Protein AF-A0A2D7LLI7-F1 (afdb_monomer)

Solvent-accessible surface area (backbone atoms only — not comparable to full-atom values): 8922 Å² total; per-residue (Å²): 133,87,81,78,76,79,79,76,80,47,74,66,57,58,51,50,54,54,53,45,42,75,76,72,46,83,69,67,39,83,92,74,41,28,34,87,88,46,105,44,45,71,88,44,85,70,43,44,78,90,46,32,47,44,45,91,89,86,42,75,47,74,54,81,81,79,72,57,62,47,79,47,79,47,78,46,70,42,32,51,74,80,67,79,47,76,47,98,83,65,69,97,64,84,59,99,77,76,66,61,62,59,59,56,52,52,52,48,53,52,49,51,53,52,51,51,56,58,46,40,77,66,39,76,76,46,43,77,44,80,45,80,45,77,51,76,47,86,121

Structure (mmCIF, N/CA/C/O backbone):
data_AF-A0A2D7LLI7-F1
#
_entry.id   AF-A0A2D7LLI7-F1
#
loop_
_atom_site.group_PDB
_atom_site.id
_atom_site.type_symbol
_atom_site.label_atom_id
_atom_site.label_alt_id
_atom_site.label_comp_id
_atom_site.label_asym_id
_atom_site.label_entity_id
_atom_site.label_seq_id
_atom_site.pdbx_PDB_ins_code
_atom_site.Cartn_x
_atom_site.Cartn_y
_atom_site.Cartn_z
_atom_site.occupancy
_atom_site.B_iso_or_equiv
_atom_site.auth_seq_id
_atom_site.auth_comp_id
_atom_site.auth_asym_id
_atom_site.auth_atom_id
_atom_site.pdbx_PDB_model_num
ATOM 1 N N . MET A 1 1 ? 3.939 34.749 26.750 1.00 39.34 1 MET A N 1
ATOM 2 C CA . MET A 1 1 ? 3.768 33.480 27.497 1.00 39.34 1 MET A CA 1
ATOM 3 C C . MET A 1 1 ? 2.602 32.702 26.901 1.00 39.34 1 MET A C 1
ATOM 5 O O . MET A 1 1 ? 1.492 33.211 26.920 1.00 39.34 1 MET A O 1
ATOM 9 N N . LYS A 1 2 ? 2.826 31.508 26.329 1.00 42.34 2 LYS A N 1
ATOM 10 C CA . LYS A 1 2 ? 1.715 30.596 26.000 1.00 42.34 2 LYS A CA 1
ATOM 11 C C . LYS A 1 2 ? 1.256 29.954 27.308 1.00 42.34 2 LYS A C 1
ATOM 13 O O . LYS A 1 2 ? 1.995 29.157 27.881 1.00 42.34 2 LYS A O 1
ATOM 18 N N . ASN A 1 3 ? 0.079 30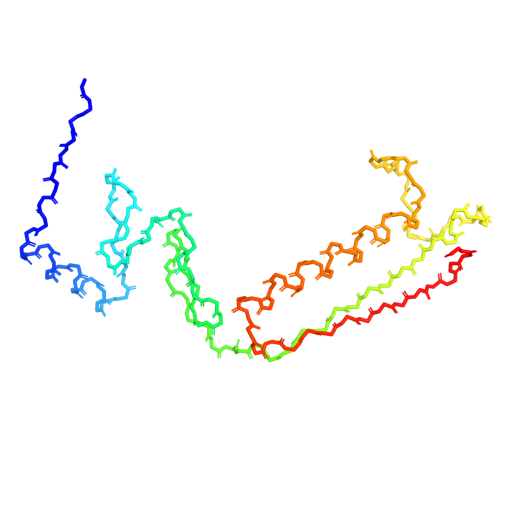.337 27.794 1.00 45.94 3 ASN A N 1
ATOM 19 C CA . ASN A 1 3 ? -0.529 29.740 28.980 1.00 45.94 3 ASN A CA 1
ATOM 20 C C . ASN A 1 3 ? -0.774 28.250 28.715 1.00 45.94 3 ASN A C 1
ATOM 22 O O . ASN A 1 3 ? -1.672 27.885 27.961 1.00 45.94 3 ASN A O 1
ATOM 26 N N . LYS A 1 4 ? 0.051 27.386 29.311 1.00 48.53 4 LYS A N 1
ATOM 27 C CA . LYS A 1 4 ? -0.154 25.937 29.304 1.00 48.53 4 LYS A CA 1
ATOM 28 C C . LYS A 1 4 ? -1.251 25.643 30.328 1.00 48.53 4 LYS A C 1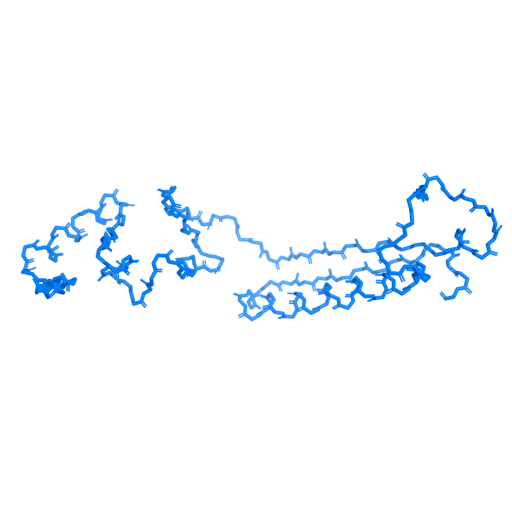
ATOM 30 O O . LYS A 1 4 ? -0.972 25.437 31.506 1.00 48.53 4 LYS A O 1
ATOM 35 N N . THR A 1 5 ? -2.509 25.705 29.904 1.00 54.50 5 THR A N 1
ATOM 36 C CA . THR A 1 5 ? -3.641 25.281 30.731 1.00 54.50 5 THR A CA 1
ATOM 37 C C . THR A 1 5 ? -3.524 23.776 30.963 1.00 54.50 5 THR A C 1
ATOM 39 O O . THR A 1 5 ? -3.670 22.961 30.053 1.00 54.50 5 THR A O 1
ATOM 42 N N . SER A 1 6 ? -3.190 23.377 32.191 1.00 54.16 6 SER A N 1
ATOM 43 C CA . SER A 1 6 ? -3.228 21.974 32.588 1.00 54.16 6 SER A CA 1
ATOM 44 C C . SER A 1 6 ? -4.693 21.568 32.764 1.00 54.16 6 SER A C 1
ATOM 46 O O . SER A 1 6 ? -5.299 21.733 33.820 1.00 54.16 6 SER A O 1
ATOM 48 N N . ASN A 1 7 ? -5.297 21.057 31.690 1.00 59.22 7 ASN A N 1
ATOM 49 C CA . ASN A 1 7 ? -6.669 20.558 31.712 1.00 59.22 7 ASN A CA 1
ATOM 50 C C . ASN A 1 7 ? -6.745 19.273 32.554 1.00 59.22 7 ASN A C 1
ATOM 52 O O . ASN A 1 7 ? -6.678 18.155 32.035 1.00 59.22 7 ASN A O 1
ATOM 56 N N . LYS A 1 8 ? -6.896 19.412 33.878 1.00 60.06 8 LYS A N 1
ATOM 57 C CA . LYS A 1 8 ? -7.321 18.303 34.739 1.00 60.06 8 LYS A CA 1
ATOM 58 C C . LYS A 1 8 ? -8.701 17.847 34.257 1.00 60.06 8 LYS A C 1
ATOM 60 O O . LYS A 1 8 ? -9.679 18.584 34.333 1.00 60.06 8 LYS A O 1
ATOM 65 N N . LYS A 1 9 ? -8.783 16.629 33.715 1.00 65.75 9 LYS A N 1
ATOM 66 C CA . LYS A 1 9 ? -10.046 16.058 33.228 1.00 65.75 9 LYS A CA 1
ATOM 67 C C . LYS A 1 9 ? -10.957 15.728 34.415 1.00 65.75 9 LYS A C 1
ATOM 69 O O . LYS A 1 9 ? -10.779 14.696 35.063 1.00 65.75 9 LYS A O 1
ATOM 74 N N . ASN A 1 10 ? -11.928 16.603 34.671 1.00 77.62 10 ASN A N 1
ATOM 75 C CA . ASN A 1 10 ? -12.961 16.421 35.689 1.00 77.62 10 ASN A CA 1
ATOM 76 C C . ASN A 1 10 ? -13.820 15.169 35.418 1.00 77.62 10 ASN A C 1
ATOM 78 O O . ASN A 1 10 ? -13.967 14.720 34.280 1.00 77.62 10 ASN A O 1
ATOM 82 N N . PHE A 1 11 ? -14.426 14.601 36.464 1.00 81.62 11 PHE A N 1
ATOM 83 C CA . PHE A 1 11 ? -15.312 13.434 36.339 1.00 81.62 11 PHE A CA 1
ATOM 84 C C . PHE A 1 11 ? -16.453 13.669 35.329 1.00 81.62 11 PHE A C 1
ATOM 86 O O . PHE A 1 11 ? -16.735 12.807 34.496 1.00 81.62 11 PHE A O 1
ATOM 93 N N . LEU A 1 12 ? -17.025 14.878 35.331 1.00 84.88 12 LEU A N 1
ATOM 94 C CA . LEU A 1 12 ? -18.078 15.297 34.402 1.00 84.88 12 LEU A CA 1
ATOM 95 C C . LEU A 1 12 ? -17.625 15.272 32.937 1.00 84.88 12 LEU A C 1
ATOM 97 O O . LEU A 1 12 ? -18.369 14.800 32.082 1.00 84.88 12 LEU A O 1
ATOM 101 N N . SER A 1 13 ? -16.397 15.707 32.630 1.00 82.75 13 SER A N 1
ATOM 102 C CA . SER A 1 13 ? -15.909 15.699 31.245 1.00 82.75 13 SER A CA 1
ATOM 103 C C . SER A 1 13 ? -15.666 14.276 30.742 1.00 82.75 13 SER A C 1
ATOM 105 O O . SER A 1 13 ? -15.983 13.969 29.595 1.00 82.75 13 SER A O 1
ATOM 107 N N . LYS A 1 14 ? -15.204 13.362 31.608 1.00 82.81 14 LYS A N 1
ATOM 108 C CA . LYS A 1 14 ? -15.109 11.930 31.274 1.00 82.81 14 LYS A CA 1
ATOM 109 C C . LYS A 1 14 ? -16.481 11.314 30.991 1.00 82.81 14 LYS A C 1
ATOM 111 O O . LYS A 1 14 ? -16.596 10.504 30.072 1.00 82.81 14 LYS A O 1
ATOM 116 N N . LEU A 1 15 ? -17.506 11.680 31.764 1.00 86.62 15 LEU A N 1
ATOM 117 C CA . LEU A 1 15 ? -18.876 11.217 31.537 1.00 86.62 15 LEU A CA 1
ATOM 118 C C . LEU A 1 15 ? -19.434 11.765 30.217 1.00 86.62 15 LEU A C 1
ATOM 120 O O . LEU A 1 15 ? -19.971 11.004 29.417 1.00 86.62 15 LEU A O 1
ATOM 124 N N . PHE A 1 16 ? -19.224 13.052 29.949 1.00 86.94 16 PHE A N 1
ATOM 125 C CA . PHE A 1 16 ? -19.659 13.706 28.718 1.00 86.94 16 PHE A CA 1
ATOM 126 C C . PHE A 1 16 ? -19.036 13.073 27.466 1.00 86.94 16 PHE A C 1
ATOM 128 O O . PHE A 1 16 ? -19.750 12.728 26.527 1.00 86.94 16 PHE A O 1
ATOM 135 N N . ILE A 1 17 ? -17.725 12.800 27.489 1.00 84.12 17 ILE A N 1
ATOM 136 C CA . ILE A 1 17 ? -17.030 12.095 26.397 1.00 84.12 17 ILE A CA 1
ATOM 137 C C . ILE A 1 17 ? -17.649 10.709 26.151 1.00 84.12 17 ILE A C 1
ATOM 139 O O . ILE A 1 17 ? -17.817 10.303 25.001 1.00 84.12 17 ILE A O 1
ATOM 143 N N . LYS A 1 18 ? -18.026 9.973 27.208 1.00 84.50 18 LYS A N 1
ATOM 144 C CA . LYS A 1 18 ? -18.699 8.669 27.061 1.00 84.50 18 LYS A CA 1
ATOM 145 C C . LYS A 1 18 ? -20.079 8.801 26.410 1.00 84.50 18 LYS A C 1
ATOM 147 O O . LYS A 1 18 ? -20.425 7.962 25.581 1.00 84.50 18 LYS A O 1
ATOM 152 N N . ILE A 1 19 ? -20.845 9.831 26.769 1.00 86.25 19 ILE A N 1
ATOM 153 C CA . ILE A 1 19 ? -22.175 10.093 26.199 1.00 86.25 19 ILE A CA 1
ATOM 154 C C . ILE A 1 19 ? -22.056 10.427 24.710 1.00 86.25 19 ILE A C 1
ATOM 156 O O . ILE A 1 19 ? -22.692 9.762 23.898 1.00 86.25 19 ILE A O 1
ATOM 160 N N . ILE A 1 20 ? -21.185 11.372 24.339 1.00 81.88 20 ILE A N 1
ATOM 161 C CA . ILE A 1 20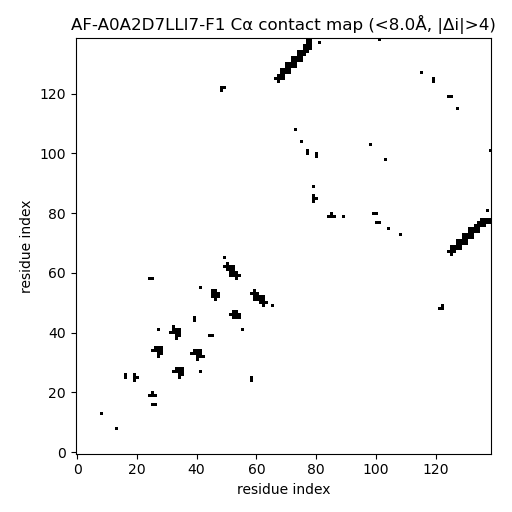 ? -20.938 11.760 22.938 1.00 81.88 20 ILE A CA 1
ATOM 162 C C . ILE A 1 20 ? -20.575 10.542 22.077 1.00 81.88 20 ILE A C 1
ATOM 164 O O . ILE A 1 20 ? -21.103 10.367 20.979 1.00 81.88 20 ILE A O 1
ATOM 168 N N . ARG A 1 21 ? -19.746 9.637 22.608 1.00 75.00 21 ARG A N 1
ATOM 169 C CA . ARG A 1 21 ? -19.375 8.398 21.913 1.00 75.00 21 ARG A CA 1
ATOM 170 C C . ARG A 1 21 ? -20.526 7.417 21.741 1.00 75.00 21 ARG A C 1
ATOM 172 O O . ARG A 1 21 ? -20.554 6.704 20.741 1.00 75.00 21 ARG A O 1
ATOM 179 N N . LYS A 1 22 ? -21.480 7.375 22.675 1.00 81.31 22 LYS A N 1
ATOM 180 C CA . LYS A 1 22 ? -22.699 6.567 22.517 1.00 81.31 22 LYS A CA 1
ATOM 181 C C . LYS A 1 22 ? -23.529 7.046 21.319 1.00 81.31 22 LYS A C 1
ATOM 183 O O . LYS A 1 22 ? -24.170 6.225 20.676 1.00 81.31 22 LYS A O 1
ATOM 188 N N . PHE A 1 23 ? -23.448 8.337 20.990 1.00 78.62 23 PHE A N 1
ATOM 189 C CA . PHE A 1 23 ? -24.049 8.932 19.794 1.00 78.62 23 PHE A CA 1
ATOM 190 C C . PHE A 1 23 ? -23.189 8.796 18.522 1.00 78.62 23 PHE A C 1
ATOM 192 O O . PHE A 1 23 ? -23.610 9.241 17.462 1.00 78.62 23 PHE A O 1
ATOM 199 N N . GLY A 1 24 ? -22.009 8.166 18.594 1.00 68.69 24 GLY A N 1
ATOM 200 C CA . GLY A 1 24 ? -21.154 7.902 17.430 1.00 68.69 24 GLY A CA 1
ATOM 201 C C . GLY A 1 24 ? -20.155 9.009 17.082 1.00 68.69 24 GLY A C 1
ATOM 202 O O . GLY A 1 24 ? -19.441 8.884 16.090 1.00 68.69 24 GLY A O 1
ATOM 203 N N . TYR A 1 25 ? -20.060 10.057 17.901 1.00 77.12 25 TYR A N 1
ATOM 204 C CA . TYR A 1 25 ? -19.098 11.142 17.716 1.00 77.12 25 TYR A CA 1
ATOM 205 C C . TYR A 1 25 ? -17.832 10.913 18.547 1.00 77.12 25 TYR A C 1
ATOM 207 O O . TYR A 1 25 ? -17.867 10.311 19.622 1.00 77.12 25 TYR A O 1
ATOM 215 N N . GLU A 1 26 ? -16.705 11.434 18.068 1.00 75.50 26 GLU A N 1
ATOM 216 C CA . GLU A 1 26 ? -15.439 11.442 18.799 1.00 75.50 26 GLU A CA 1
ATOM 217 C C . GLU A 1 26 ? -15.088 12.882 19.191 1.00 75.50 26 GLU A C 1
ATOM 219 O O . GLU A 1 26 ? -15.375 13.825 18.454 1.00 75.50 26 GLU A O 1
ATOM 224 N N . VAL A 1 27 ? -14.488 13.060 20.367 1.00 79.19 27 VAL A N 1
ATOM 225 C CA . VAL A 1 27 ? -14.076 14.377 20.871 1.00 79.19 27 VAL A CA 1
ATOM 226 C C . VAL A 1 27 ? -12.591 14.560 20.586 1.00 79.19 27 VAL A C 1
ATOM 228 O O . VAL A 1 27 ? -11.812 13.648 20.844 1.00 79.19 27 VAL A O 1
ATOM 231 N N . ILE A 1 28 ? -12.188 15.733 20.100 1.00 78.88 28 ILE A N 1
ATOM 232 C CA . ILE A 1 28 ? -10.777 16.102 19.929 1.00 78.88 28 ILE A CA 1
ATOM 233 C C . ILE A 1 28 ? -10.467 17.235 20.904 1.00 78.88 28 ILE A C 1
ATOM 235 O O . ILE A 1 28 ? -11.202 18.220 20.975 1.00 78.88 28 ILE A O 1
ATOM 239 N N . ASP A 1 29 ? -9.389 17.093 21.672 1.00 79.00 29 ASP A N 1
ATOM 240 C CA . ASP A 1 29 ? -8.900 18.176 22.521 1.00 79.00 29 ASP A CA 1
ATOM 241 C C . ASP A 1 29 ? -8.231 19.239 21.644 1.00 79.00 29 ASP A C 1
ATOM 243 O O . ASP A 1 29 ? -7.166 19.000 21.085 1.00 79.00 29 ASP A O 1
ATOM 247 N N . GLN A 1 30 ? -8.828 20.424 21.529 1.00 77.12 30 GLN A N 1
ATOM 248 C CA . GLN A 1 30 ? -8.313 21.502 20.680 1.00 77.12 30 GLN A CA 1
ATOM 249 C C . GLN A 1 30 ? -6.921 22.004 21.108 1.00 77.12 30 GLN A C 1
ATOM 251 O O . GLN A 1 30 ? -6.186 22.535 20.280 1.00 77.12 30 GLN A O 1
ATOM 256 N N . SER A 1 31 ? -6.535 21.830 22.379 1.00 78.88 31 SER A N 1
ATOM 257 C CA . SER A 1 31 ? -5.253 22.336 22.889 1.00 78.88 31 SER A CA 1
ATOM 258 C C . SER A 1 31 ? -4.048 21.555 22.364 1.00 78.88 31 SER A C 1
ATOM 260 O O . SER A 1 31 ? -3.014 22.146 22.065 1.00 78.88 31 SER A O 1
ATOM 262 N N . ASN A 1 32 ? -4.195 20.234 22.236 1.00 79.81 32 ASN A N 1
ATOM 263 C CA . ASN A 1 32 ? -3.118 19.319 21.847 1.00 79.81 32 ASN A CA 1
ATOM 264 C C . ASN A 1 32 ? -3.480 18.459 20.627 1.00 79.81 32 ASN A C 1
ATOM 266 O O . ASN A 1 32 ? -2.720 17.562 20.272 1.00 79.81 32 ASN A O 1
ATOM 270 N N . LEU A 1 33 ? -4.654 18.692 20.031 1.00 80.50 33 LEU A N 1
ATOM 271 C CA . LEU A 1 33 ? -5.263 17.879 18.977 1.00 80.50 33 LEU A CA 1
ATOM 272 C C . LEU A 1 33 ? -5.284 16.381 19.310 1.00 80.50 33 LEU A C 1
ATOM 274 O O . LEU A 1 33 ? -5.263 15.548 18.417 1.00 80.50 33 LEU A O 1
ATOM 278 N N . SER A 1 34 ? -5.317 16.009 20.589 1.00 78.94 34 SER A N 1
ATOM 279 C CA . SER A 1 34 ? -5.282 14.610 21.006 1.00 78.94 34 SER A CA 1
ATOM 280 C C . SER A 1 34 ? -6.685 14.052 21.176 1.00 78.94 34 SER A C 1
ATOM 282 O O . SER A 1 34 ? -7.612 14.750 21.601 1.00 78.94 34 SER A O 1
ATOM 284 N N . LEU A 1 35 ? -6.850 12.768 20.865 1.00 78.12 35 LEU A N 1
ATOM 285 C CA . LEU A 1 35 ? -8.086 12.069 21.174 1.00 78.12 35 LEU A CA 1
ATOM 286 C C . LEU A 1 35 ? -8.074 11.723 22.672 1.00 78.12 35 LEU A C 1
ATOM 288 O O . LEU A 1 35 ? -7.189 11.021 23.145 1.00 78.12 35 LEU A O 1
ATOM 292 N N . PRO A 1 36 ? -9.055 12.157 23.478 1.00 72.75 36 PRO A N 1
ATOM 293 C CA . PRO A 1 36 ? -9.107 11.832 24.901 1.00 72.75 36 PRO A CA 1
ATOM 294 C C . PRO A 1 36 ? -9.235 10.334 25.204 1.00 72.75 36 PRO A C 1
ATOM 296 O O . PRO A 1 36 ? -9.040 9.938 26.354 1.00 72.75 36 PRO A O 1
ATOM 299 N N . SER A 1 37 ? -9.648 9.547 24.210 1.00 69.25 37 SER A N 1
ATOM 300 C CA . SER A 1 37 ? -10.047 8.141 24.295 1.00 69.25 37 SER A CA 1
ATOM 301 C C . SER A 1 37 ? -8.993 7.155 23.780 1.00 69.25 37 SER A C 1
ATOM 303 O O . SER A 1 37 ? -9.054 5.973 24.117 1.00 69.25 37 SER A O 1
ATOM 305 N N . SER A 1 38 ? -8.037 7.630 22.988 1.00 66.88 38 SER A N 1
ATOM 306 C CA . SER A 1 38 ? -6.925 6.864 22.434 1.00 66.88 38 SER A CA 1
ATOM 307 C C . SER A 1 38 ? -5.662 7.689 22.607 1.00 66.88 38 SER A C 1
ATOM 309 O O . SER A 1 38 ? -5.714 8.889 22.391 1.00 66.88 38 SER A O 1
ATOM 311 N N . ASN A 1 39 ? -4.518 7.082 22.916 1.00 72.12 39 ASN A N 1
ATOM 312 C CA . ASN A 1 39 ? -3.230 7.794 22.975 1.00 72.12 39 ASN A CA 1
ATOM 313 C C . ASN A 1 39 ? -2.723 8.237 21.578 1.00 72.12 39 ASN A C 1
ATOM 315 O O . ASN A 1 39 ? -1.525 8.226 21.329 1.00 72.12 39 ASN A O 1
ATOM 319 N N . LEU A 1 40 ? -3.639 8.569 20.667 1.00 78.94 40 LEU A N 1
ATOM 320 C CA . LEU A 1 40 ? -3.406 9.025 19.306 1.00 78.94 40 LEU A CA 1
ATOM 321 C C . LEU A 1 40 ? -3.666 10.532 19.234 1.00 78.94 40 LEU A C 1
ATOM 323 O O . LEU A 1 40 ? -4.636 11.049 19.803 1.00 78.94 40 LEU A O 1
ATOM 327 N N . SER A 1 41 ? -2.804 11.223 18.507 1.00 82.44 41 SER A N 1
ATOM 328 C CA . SER A 1 41 ? -3.019 12.577 18.013 1.00 82.44 41 SER A CA 1
ATOM 329 C C . SER A 1 41 ? -3.969 12.559 16.813 1.00 82.44 41 SER A C 1
ATOM 331 O O . SER A 1 41 ? -4.032 11.576 16.081 1.00 82.44 41 SER A O 1
ATOM 333 N N . ALA A 1 42 ? -4.684 13.653 16.556 1.00 77.75 42 ALA A N 1
ATOM 334 C CA . ALA A 1 42 ? -5.512 13.817 15.361 1.00 77.75 42 ALA A CA 1
ATOM 335 C C . ALA A 1 42 ? -4.687 13.778 14.063 1.00 77.75 42 ALA A C 1
ATOM 337 O O . ALA A 1 42 ? -5.247 13.511 13.004 1.00 77.75 42 ALA A O 1
ATOM 338 N N . ASN A 1 43 ? -3.373 14.017 14.154 1.00 81.31 43 ASN A N 1
ATOM 339 C CA . ASN A 1 43 ? -2.440 13.865 13.036 1.00 81.31 43 ASN A CA 1
ATOM 340 C C . ASN A 1 43 ? -1.965 12.417 12.838 1.00 81.31 43 ASN A C 1
ATOM 342 O O . ASN A 1 43 ? -1.344 12.120 11.818 1.00 81.31 43 ASN A O 1
ATOM 346 N N . ASP A 1 44 ? -2.232 11.524 13.792 1.00 84.19 44 ASP A N 1
ATOM 347 C CA . ASP A 1 44 ? -1.881 10.116 13.660 1.00 84.19 44 ASP A CA 1
ATOM 348 C C . ASP A 1 44 ? -2.902 9.387 12.784 1.00 84.19 44 ASP A C 1
ATOM 350 O O . ASP A 1 44 ? -4.013 9.855 12.518 1.00 84.19 44 ASP A O 1
ATOM 354 N N . ASN A 1 45 ? -2.554 8.171 12.365 1.00 83.94 45 ASN A N 1
ATOM 355 C CA . ASN A 1 45 ? -3.511 7.310 11.691 1.00 83.94 45 ASN A CA 1
ATOM 356 C C . ASN A 1 45 ? -4.571 6.806 12.688 1.00 83.94 45 ASN A C 1
ATOM 358 O O . ASN A 1 45 ? -4.357 5.844 13.424 1.00 83.94 45 ASN A O 1
ATOM 362 N N . LEU A 1 46 ? -5.736 7.454 12.683 1.00 84.25 46 LEU A N 1
ATOM 363 C CA . LEU A 1 46 ? -6.885 7.100 13.524 1.00 84.25 46 LEU A CA 1
ATOM 364 C C . LEU A 1 46 ? -7.620 5.834 13.041 1.00 84.25 46 LEU A C 1
ATOM 366 O O . LEU A 1 46 ? -8.469 5.281 13.748 1.00 84.25 46 LEU A O 1
ATOM 370 N N . SER A 1 47 ? -7.328 5.373 11.824 1.00 85.31 47 SER A N 1
ATOM 371 C CA . SER A 1 47 ? -7.985 4.218 11.213 1.00 85.31 47 SER A CA 1
ATOM 372 C C . SER A 1 47 ? -7.394 2.901 11.715 1.00 85.31 47 SER A C 1
ATOM 374 O O . SER A 1 47 ? -6.202 2.783 11.984 1.00 85.31 47 SER A O 1
ATOM 376 N N . LYS A 1 48 ? -8.227 1.856 11.775 1.00 86.25 48 LYS A N 1
ATOM 377 C CA . LYS A 1 48 ? -7.771 0.478 11.989 1.00 86.25 48 LYS A CA 1
ATOM 378 C C . LYS A 1 48 ? -7.942 -0.308 10.695 1.00 86.25 48 LYS A C 1
ATOM 380 O O . LYS A 1 48 ? -9.075 -0.606 10.300 1.00 86.25 48 LYS A O 1
ATOM 385 N N . SER A 1 49 ? -6.818 -0.661 10.073 1.00 85.81 49 SER A N 1
ATOM 386 C CA . SER A 1 49 ? -6.745 -1.412 8.816 1.00 85.81 49 SER A CA 1
ATOM 387 C C . SER A 1 49 ? -7.689 -2.618 8.808 1.00 85.81 49 SER A C 1
ATOM 389 O O . SER A 1 49 ? -7.683 -3.443 9.721 1.00 85.81 49 SER A O 1
ATOM 391 N N . GLY A 1 50 ? -8.553 -2.688 7.791 1.00 79.12 50 GLY A N 1
ATOM 392 C CA . GLY A 1 50 ? -9.506 -3.787 7.595 1.00 79.12 50 GLY A CA 1
ATOM 393 C C . GLY A 1 50 ? -10.708 -3.816 8.550 1.00 79.12 50 GLY A C 1
ATOM 394 O O . GLY A 1 50 ? -11.479 -4.777 8.516 1.00 79.12 50 GLY A O 1
ATOM 395 N N . PHE A 1 51 ? -10.883 -2.801 9.404 1.00 84.31 51 PHE A N 1
ATOM 396 C CA . PHE A 1 51 ? -11.996 -2.740 10.358 1.00 84.31 51 PHE A CA 1
ATOM 397 C C . PHE A 1 51 ? -12.788 -1.434 10.275 1.00 84.31 51 PHE A C 1
ATOM 399 O O . PHE A 1 51 ? -14.005 -1.460 10.090 1.00 84.31 51 PHE A O 1
ATOM 406 N N . LYS A 1 52 ? -12.119 -0.288 10.423 1.00 85.69 52 LYS A N 1
ATOM 407 C CA . LYS A 1 52 ? -12.763 1.028 10.363 1.00 85.69 52 LYS A CA 1
ATOM 408 C C . LYS A 1 52 ? -11.788 2.076 9.852 1.00 85.69 52 LYS A C 1
ATOM 410 O O . LYS A 1 52 ? -10.623 2.071 10.247 1.00 85.69 52 LYS A O 1
ATOM 415 N N . SER A 1 53 ? -12.283 2.979 9.022 1.00 85.00 53 SER A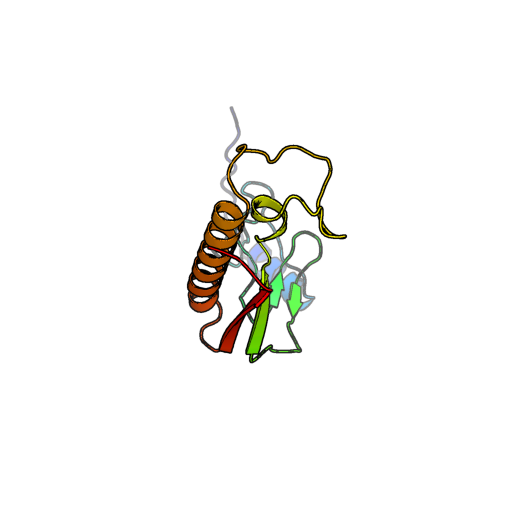 N 1
ATOM 416 C CA . SER A 1 53 ? -11.579 4.200 8.659 1.00 85.00 53 SER A CA 1
ATOM 417 C C . SER A 1 53 ? -12.101 5.343 9.520 1.00 85.00 53 SER A C 1
ATOM 419 O O . SER A 1 53 ? -13.302 5.428 9.762 1.00 85.00 53 SER A O 1
ATOM 421 N N . ILE A 1 54 ? -11.205 6.173 10.037 1.00 83.38 54 ILE A N 1
ATOM 422 C CA . ILE A 1 54 ? -11.547 7.398 10.754 1.00 83.38 54 ILE A CA 1
ATOM 423 C C . ILE A 1 54 ? -10.849 8.537 10.028 1.00 83.38 54 ILE A C 1
ATOM 425 O O . ILE A 1 54 ? -9.623 8.537 9.911 1.00 83.38 54 ILE A O 1
ATOM 429 N N . THR A 1 55 ? -11.635 9.499 9.558 1.00 78.75 55 THR A N 1
ATOM 430 C CA . THR A 1 55 ? -11.139 10.696 8.881 1.00 78.75 55 THR A CA 1
ATOM 431 C C . THR A 1 55 ? -11.716 11.911 9.581 1.00 78.75 55 THR A C 1
ATOM 433 O O . THR A 1 55 ? -12.921 11.999 9.787 1.00 78.75 55 THR A O 1
ATOM 436 N N . VAL A 1 56 ? -10.869 12.860 9.965 1.00 74.88 56 VAL A N 1
ATOM 437 C CA . VAL A 1 56 ? -11.324 14.125 10.553 1.00 74.88 56 VAL A CA 1
ATOM 438 C C . VAL A 1 56 ? -11.593 15.114 9.412 1.00 74.88 56 VAL A C 1
ATOM 440 O O . VAL A 1 56 ? -10.730 15.247 8.546 1.00 74.88 56 VAL A O 1
ATOM 443 N N . PRO A 1 57 ? -12.753 15.801 9.360 1.00 69.69 57 PRO A N 1
ATOM 444 C CA . PRO A 1 57 ? -13.883 15.771 10.301 1.00 69.69 57 PRO A CA 1
ATOM 445 C C . PRO A 1 57 ? -14.993 14.762 9.939 1.00 69.69 57 PRO A C 1
ATOM 447 O O . PRO A 1 57 ? -15.995 14.690 10.642 1.00 69.69 57 PRO A O 1
ATOM 450 N N . LEU A 1 58 ? -14.836 14.005 8.847 1.00 70.44 58 LEU A N 1
ATOM 451 C CA . LEU A 1 58 ? -15.865 13.134 8.249 1.00 70.44 58 LEU A CA 1
ATOM 452 C C . LEU A 1 58 ? -16.388 12.008 9.166 1.00 70.44 58 LEU A C 1
ATOM 454 O O . LEU A 1 58 ? -17.447 11.445 8.901 1.00 70.44 58 LEU A O 1
ATOM 458 N N . GLY A 1 59 ? -15.675 11.680 10.242 1.00 73.06 59 GLY A N 1
ATOM 459 C CA . GLY A 1 59 ? -16.084 10.693 11.237 1.00 73.06 59 GLY A CA 1
ATOM 460 C C . GLY A 1 59 ? -15.553 9.286 10.959 1.00 73.06 59 GLY A C 1
ATOM 461 O O . GLY A 1 59 ? -14.552 9.092 10.266 1.00 73.06 59 GLY A O 1
ATOM 462 N N . ALA A 1 60 ? -16.194 8.287 11.571 1.00 79.75 60 ALA A N 1
ATOM 463 C CA . ALA A 1 60 ? -15.789 6.888 11.485 1.00 79.75 60 ALA A CA 1
ATOM 464 C C . ALA A 1 60 ? -16.678 6.106 10.510 1.00 79.75 60 ALA A C 1
ATOM 466 O O . ALA A 1 60 ? -17.883 5.984 10.712 1.00 79.75 60 ALA A O 1
ATOM 467 N N . THR A 1 61 ? -16.064 5.491 9.502 1.00 83.25 61 THR A N 1
ATOM 468 C CA . THR A 1 61 ? -16.726 4.583 8.561 1.00 83.25 61 THR A CA 1
ATOM 469 C C . THR A 1 61 ? -16.307 3.145 8.849 1.00 83.25 61 THR A C 1
ATOM 471 O O . THR A 1 61 ? -15.119 2.807 8.837 1.00 83.25 61 THR A O 1
ATOM 474 N N . LYS A 1 62 ? -17.278 2.266 9.118 1.00 85.62 62 LYS A N 1
ATOM 475 C CA . LYS A 1 62 ? -17.024 0.832 9.312 1.00 85.62 62 LYS A CA 1
ATOM 476 C C . LYS A 1 62 ? -16.770 0.169 7.960 1.00 85.62 62 LYS A C 1
ATOM 478 O O . LYS A 1 62 ? -17.556 0.337 7.034 1.00 85.62 62 LYS A O 1
ATOM 483 N N . ILE A 1 63 ? -15.709 -0.629 7.861 1.00 86.19 63 ILE A N 1
ATOM 484 C CA . ILE A 1 63 ? -15.456 -1.430 6.662 1.00 86.19 63 ILE A CA 1
ATOM 485 C C . ILE A 1 63 ? -16.342 -2.675 6.729 1.00 86.19 63 ILE A C 1
ATOM 487 O O . ILE A 1 63 ? -16.138 -3.553 7.569 1.00 86.19 63 ILE A O 1
ATOM 491 N N . THR A 1 64 ? -17.354 -2.725 5.866 1.00 88.06 64 THR A N 1
ATOM 492 C CA . THR A 1 64 ? -18.298 -3.848 5.750 1.00 88.06 64 THR A CA 1
ATOM 493 C C . THR A 1 64 ? -17.776 -4.929 4.808 1.00 88.06 64 THR A C 1
ATOM 495 O O . THR A 1 64 ? -17.849 -6.113 5.128 1.00 88.06 64 THR A O 1
ATOM 498 N N . ASN A 1 65 ? -17.164 -4.521 3.696 1.00 84.75 65 ASN A N 1
ATOM 499 C CA . ASN A 1 65 ? -16.640 -5.422 2.676 1.00 84.75 65 ASN A CA 1
ATOM 500 C C . ASN A 1 65 ? -15.143 -5.652 2.885 1.00 84.75 65 ASN A C 1
ATOM 502 O O . ASN A 1 65 ? -14.310 -4.806 2.559 1.00 84.75 65 ASN A O 1
ATOM 506 N N . LYS A 1 66 ? -14.794 -6.809 3.451 1.00 85.81 66 LYS A N 1
ATOM 507 C CA . LYS A 1 66 ? -13.394 -7.206 3.618 1.00 85.81 66 LYS A CA 1
ATOM 508 C C . LYS A 1 66 ? -12.847 -7.767 2.311 1.00 85.81 66 LYS A C 1
ATOM 510 O O . LYS A 1 66 ? -13.387 -8.724 1.765 1.00 85.81 66 LYS A O 1
ATOM 515 N N . ILE A 1 67 ? -11.747 -7.189 1.843 1.00 88.81 67 ILE A N 1
ATOM 516 C CA . ILE A 1 67 ? -11.022 -7.676 0.672 1.00 88.81 67 ILE A CA 1
ATOM 517 C C . ILE A 1 67 ? -10.075 -8.796 1.104 1.00 88.81 67 ILE A C 1
ATOM 519 O O . ILE A 1 67 ? -9.196 -8.588 1.938 1.00 88.81 67 ILE A O 1
ATOM 523 N N . ASN A 1 68 ? -10.253 -9.980 0.519 1.00 91.75 68 ASN A N 1
ATOM 524 C CA . ASN A 1 68 ? -9.428 -11.155 0.817 1.00 91.75 68 ASN A CA 1
ATOM 525 C C . ASN A 1 68 ? -8.231 -11.292 -0.137 1.00 91.75 68 ASN A C 1
ATOM 527 O O . ASN A 1 68 ? -7.247 -11.955 0.193 1.00 91.75 68 ASN A O 1
ATOM 531 N N . SER A 1 69 ? -8.292 -10.665 -1.315 1.00 95.19 69 SER A N 1
ATOM 532 C CA . SER A 1 69 ? -7.222 -10.720 -2.309 1.00 95.19 69 SER A CA 1
ATOM 533 C C . SER A 1 69 ? -7.149 -9.471 -3.180 1.00 95.19 69 SER A C 1
ATOM 535 O O . SER A 1 69 ? -8.181 -8.910 -3.538 1.00 95.19 69 SER A O 1
ATOM 537 N N . LEU A 1 70 ? -5.934 -9.100 -3.577 1.00 95.69 70 LEU A N 1
ATOM 538 C CA . LEU A 1 70 ? -5.626 -8.042 -4.533 1.00 95.69 70 LEU A CA 1
ATOM 539 C C . LEU A 1 70 ? -4.732 -8.624 -5.633 1.00 95.69 70 LEU A C 1
ATOM 541 O O . LEU A 1 70 ? -3.670 -9.166 -5.334 1.00 95.69 70 LEU A O 1
ATOM 545 N N . THR A 1 71 ? -5.147 -8.506 -6.893 1.00 97.44 71 THR A N 1
ATOM 546 C CA . THR A 1 71 ? -4.293 -8.840 -8.042 1.00 97.44 71 THR A CA 1
ATOM 547 C C . THR A 1 71 ? -3.869 -7.553 -8.730 1.00 97.44 71 THR A C 1
ATOM 549 O O . THR A 1 71 ? -4.717 -6.750 -9.105 1.00 97.44 71 THR A O 1
ATOM 552 N N . ILE A 1 72 ? -2.563 -7.365 -8.883 1.00 97.25 72 ILE A N 1
ATOM 553 C CA . ILE A 1 72 ? -1.952 -6.235 -9.578 1.00 97.25 72 ILE A CA 1
ATOM 554 C C . ILE A 1 72 ? -1.380 -6.774 -10.883 1.00 97.25 72 ILE A C 1
ATOM 556 O O . ILE A 1 72 ? -0.576 -7.703 -10.862 1.00 97.25 72 ILE A O 1
ATOM 560 N N . ILE A 1 73 ? -1.805 -6.208 -12.009 1.00 96.12 73 ILE A N 1
ATOM 561 C CA . ILE A 1 73 ? -1.313 -6.583 -13.335 1.00 96.12 73 ILE A CA 1
ATOM 562 C C . ILE A 1 73 ? -0.470 -5.424 -13.854 1.00 96.12 73 ILE A C 1
ATOM 564 O O . ILE A 1 73 ? -0.975 -4.315 -14.013 1.00 96.12 73 ILE A O 1
ATOM 568 N N . ILE A 1 74 ? 0.811 -5.684 -14.093 1.00 93.75 74 ILE A N 1
ATOM 569 C CA . ILE A 1 74 ? 1.762 -4.734 -14.663 1.00 93.75 74 ILE A CA 1
ATOM 570 C C . ILE A 1 74 ? 2.054 -5.210 -16.079 1.00 93.75 74 ILE A C 1
ATOM 572 O O . ILE A 1 74 ? 2.595 -6.299 -16.261 1.00 93.75 74 ILE A O 1
ATOM 576 N N . ARG A 1 75 ? 1.682 -4.404 -17.074 1.00 90.56 75 ARG A N 1
ATOM 577 C CA . ARG A 1 75 ? 2.041 -4.655 -18.472 1.00 90.56 75 ARG A CA 1
ATOM 578 C C . ARG A 1 75 ? 3.090 -3.637 -18.898 1.00 90.56 75 ARG A C 1
ATOM 580 O O . ARG A 1 75 ? 2.830 -2.439 -18.790 1.00 90.56 75 ARG A O 1
ATOM 587 N N . SER A 1 76 ? 4.258 -4.107 -19.316 1.00 88.38 76 SER A N 1
ATOM 588 C CA . SER A 1 76 ? 5.365 -3.273 -19.788 1.00 88.38 76 SER A CA 1
ATOM 589 C C . SER A 1 76 ? 5.599 -3.457 -21.278 1.00 88.38 76 SER A C 1
ATOM 591 O O . SER A 1 76 ? 5.274 -4.498 -21.834 1.00 88.38 76 SER A O 1
ATOM 593 N N . TYR A 1 77 ? 6.163 -2.428 -21.903 1.00 84.00 77 TYR A N 1
ATOM 594 C CA . TYR A 1 77 ? 6.711 -2.464 -23.253 1.00 84.00 77 TYR A CA 1
ATOM 595 C C . TYR A 1 77 ? 7.898 -1.494 -23.288 1.00 84.00 77 TYR A C 1
ATOM 597 O O . TYR A 1 77 ? 7.784 -0.359 -22.810 1.00 84.00 77 TYR A O 1
ATOM 605 N N . THR A 1 78 ? 9.050 -1.914 -23.813 1.00 79.12 78 THR A N 1
ATOM 606 C CA . THR A 1 78 ? 10.238 -1.038 -23.922 1.00 79.12 78 THR A CA 1
ATOM 607 C C . THR A 1 78 ? 10.761 -0.896 -25.355 1.00 79.12 78 THR A C 1
ATOM 609 O O . THR A 1 78 ? 11.515 0.031 -25.639 1.00 79.12 78 THR A O 1
ATOM 612 N N . PHE A 1 79 ? 10.264 -1.701 -26.300 1.00 70.81 79 PHE A N 1
ATOM 613 C CA . PHE A 1 79 ? 10.759 -1.783 -27.684 1.00 70.81 79 PHE A CA 1
ATOM 614 C C . PHE A 1 79 ? 10.621 -0.527 -28.546 1.00 70.81 79 PHE A C 1
ATOM 616 O O . PHE A 1 79 ? 11.315 -0.406 -29.557 1.00 70.81 79 PHE A O 1
ATOM 623 N N . GLY A 1 80 ? 9.748 0.416 -28.171 1.00 62.50 80 GLY A N 1
ATOM 624 C CA . GLY A 1 80 ? 9.612 1.692 -28.885 1.00 62.50 80 GLY A CA 1
ATOM 625 C C . GLY A 1 80 ? 10.900 2.528 -28.891 1.00 62.50 80 GLY A C 1
ATOM 626 O O . GLY A 1 80 ? 10.995 3.489 -29.642 1.00 62.50 80 GLY A O 1
ATOM 627 N N . GLU A 1 81 ? 11.894 2.180 -28.065 1.00 59.81 81 GLU A N 1
ATOM 628 C CA . GLU A 1 81 ? 13.208 2.842 -28.070 1.00 59.81 81 GLU A CA 1
ATOM 629 C C . GLU A 1 81 ? 14.214 2.192 -29.025 1.00 59.81 81 GLU A C 1
ATOM 631 O O . GLU A 1 81 ? 15.011 2.896 -29.636 1.00 59.81 81 GLU A O 1
ATOM 636 N N . SER A 1 82 ? 14.164 0.869 -29.193 1.00 57.41 82 SER A N 1
ATOM 637 C CA . SER A 1 82 ? 15.159 0.119 -29.971 1.00 57.41 82 SER A CA 1
ATOM 638 C C . SER A 1 82 ? 14.832 0.047 -31.466 1.00 57.41 82 SER A C 1
ATOM 640 O O . SER A 1 82 ? 15.738 -0.067 -32.286 1.00 57.41 82 SER A O 1
ATOM 642 N N . ASN A 1 83 ? 13.548 0.119 -31.836 1.00 56.88 83 ASN A N 1
ATOM 643 C CA . ASN A 1 83 ? 13.095 -0.153 -33.208 1.00 56.88 83 ASN A CA 1
ATOM 644 C C . ASN A 1 83 ? 12.765 1.107 -34.031 1.00 56.88 83 ASN A C 1
ATOM 646 O O . ASN A 1 83 ? 12.227 0.981 -35.128 1.00 56.88 83 ASN A O 1
ATOM 650 N N . GLY A 1 84 ? 13.003 2.318 -33.509 1.00 57.00 84 GLY A N 1
ATOM 651 C CA . GLY A 1 84 ? 12.684 3.587 -34.194 1.00 57.00 84 GLY A CA 1
ATOM 652 C C . GLY A 1 84 ? 11.188 3.845 -34.451 1.00 57.00 84 GLY A C 1
ATOM 653 O O . GLY A 1 84 ? 10.814 4.931 -34.888 1.00 57.00 84 GLY A O 1
ATOM 654 N N . ASN A 1 85 ? 10.325 2.874 -34.151 1.00 59.88 85 ASN A N 1
ATOM 655 C CA . ASN A 1 85 ? 8.882 2.965 -34.292 1.00 59.88 85 ASN A CA 1
ATOM 656 C C . ASN A 1 85 ? 8.274 3.484 -32.989 1.00 59.88 85 ASN A C 1
ATOM 658 O O . ASN A 1 85 ? 8.231 2.767 -31.987 1.00 59.88 85 ASN A O 1
ATOM 662 N N . GLN A 1 86 ? 7.773 4.720 -33.025 1.00 60.34 86 GLN A N 1
ATOM 663 C CA . GLN A 1 86 ? 6.924 5.251 -31.964 1.00 60.34 86 GLN A CA 1
ATOM 664 C C . GLN A 1 86 ? 5.691 4.359 -31.827 1.00 60.34 86 GLN A C 1
ATOM 666 O O . GLN A 1 86 ? 4.911 4.193 -32.768 1.00 60.34 86 GLN A O 1
ATOM 671 N N . VAL A 1 87 ? 5.519 3.763 -30.651 1.00 66.12 87 VAL A N 1
ATOM 672 C CA . VAL A 1 87 ? 4.307 3.000 -30.343 1.00 66.12 87 VAL A CA 1
ATOM 673 C C . VAL A 1 87 ? 3.181 3.985 -30.030 1.00 66.12 87 VAL A C 1
ATOM 675 O O . VAL A 1 87 ? 3.438 5.078 -29.537 1.00 66.12 87 VAL A O 1
ATOM 678 N N . MET A 1 88 ? 1.919 3.602 -30.245 1.00 63.16 88 MET A N 1
ATOM 679 C CA . MET A 1 88 ? 0.743 4.466 -30.007 1.00 63.16 88 MET A CA 1
ATOM 680 C C . MET A 1 88 ? 0.688 5.089 -28.594 1.00 63.16 88 MET A C 1
ATOM 682 O O . MET A 1 88 ? 0.008 6.088 -28.378 1.00 63.16 88 MET A O 1
ATOM 686 N N . LEU A 1 89 ? 1.388 4.495 -27.626 1.00 69.50 89 LEU A N 1
ATOM 687 C CA . LEU A 1 89 ? 1.431 4.928 -26.230 1.00 69.50 89 LEU A CA 1
ATOM 688 C C . LEU A 1 89 ? 2.633 5.833 -25.894 1.00 69.50 89 LEU A C 1
ATOM 690 O O . LEU A 1 89 ? 2.728 6.328 -24.766 1.00 69.50 89 LEU A O 1
ATOM 694 N N . ASP A 1 90 ? 3.537 6.065 -26.849 1.00 71.50 90 ASP A N 1
ATOM 695 C CA . ASP A 1 90 ? 4.724 6.883 -26.640 1.00 71.50 90 ASP A CA 1
ATOM 696 C C . ASP A 1 90 ? 4.366 8.361 -26.478 1.00 71.50 90 ASP A C 1
ATOM 698 O O . ASP A 1 90 ? 3.570 8.941 -27.213 1.00 71.50 90 ASP A O 1
ATOM 702 N N . GLN A 1 91 ? 4.958 8.978 -25.458 1.00 70.44 91 GLN A N 1
ATOM 703 C CA . GLN A 1 91 ? 4.728 10.377 -25.123 1.00 70.44 91 GLN A CA 1
ATOM 704 C C . GLN A 1 91 ? 5.797 11.260 -25.767 1.00 70.44 91 GLN A C 1
ATOM 706 O O . GLN A 1 91 ? 6.987 10.980 -25.655 1.00 70.44 91 GLN A O 1
ATOM 711 N N . ASN A 1 92 ? 5.381 12.403 -26.317 1.00 73.19 92 ASN A N 1
ATOM 712 C CA . ASN A 1 92 ? 6.283 13.417 -26.887 1.00 73.19 92 ASN A CA 1
ATOM 713 C C . ASN A 1 92 ? 7.063 14.225 -25.828 1.00 73.19 92 ASN A C 1
ATOM 715 O O . ASN A 1 92 ? 7.776 15.170 -26.159 1.00 73.19 92 ASN A O 1
ATOM 719 N N . LYS A 1 93 ? 6.902 13.905 -24.538 1.00 81.31 93 LYS A N 1
ATOM 720 C CA . LYS A 1 93 ? 7.584 14.589 -23.435 1.00 81.31 93 LYS A CA 1
ATOM 721 C C . LYS A 1 93 ? 8.867 13.854 -23.071 1.00 81.31 93 LYS A C 1
ATOM 723 O O . LYS A 1 93 ? 8.873 12.630 -22.965 1.00 81.31 93 LYS A O 1
ATOM 728 N N . LYS A 1 94 ? 9.923 14.620 -22.785 1.00 82.25 94 LYS A N 1
ATOM 729 C CA . LYS A 1 94 ? 11.136 14.080 -22.165 1.00 82.25 94 LYS A CA 1
ATOM 730 C C . LYS A 1 94 ? 10.808 13.461 -20.808 1.00 82.25 94 LYS A C 1
ATOM 732 O O . LYS A 1 94 ? 9.935 13.952 -20.085 1.00 82.25 94 LYS A O 1
ATOM 737 N N . ARG A 1 95 ? 11.505 12.378 -20.469 1.00 84.25 95 ARG A N 1
ATOM 738 C CA . ARG A 1 95 ? 11.355 11.737 -19.161 1.00 84.25 95 ARG A CA 1
ATOM 739 C C . ARG A 1 95 ? 12.102 12.542 -18.113 1.00 84.25 95 ARG A C 1
ATOM 741 O O . ARG A 1 95 ? 13.110 13.166 -18.398 1.00 84.25 95 ARG A O 1
ATOM 748 N N . ILE A 1 96 ? 11.626 12.477 -16.875 1.00 89.19 96 ILE A N 1
ATOM 749 C CA . ILE A 1 96 ? 12.134 13.294 -15.761 1.00 89.19 96 ILE A CA 1
ATOM 750 C C . ILE A 1 96 ? 13.635 13.066 -15.486 1.00 89.19 96 ILE A C 1
ATOM 752 O O . ILE A 1 96 ? 14.298 13.958 -14.971 1.00 89.19 96 ILE A O 1
ATOM 756 N N . PHE A 1 97 ? 14.169 11.890 -15.827 1.00 90.94 97 PHE A N 1
ATOM 757 C CA . PHE A 1 97 ? 15.568 11.510 -15.582 1.00 90.94 97 PHE A CA 1
ATOM 758 C C . PHE A 1 97 ? 16.330 11.166 -16.867 1.00 90.94 97 PHE A C 1
ATOM 760 O O . PHE A 1 97 ? 17.425 10.628 -16.767 1.00 90.94 97 PHE A O 1
ATOM 767 N N . ASP A 1 98 ? 15.737 11.403 -18.047 1.00 88.62 98 ASP A N 1
ATOM 768 C CA . ASP A 1 98 ? 16.329 11.074 -19.356 1.00 88.62 98 ASP A CA 1
ATOM 769 C C . ASP A 1 98 ? 16.915 9.643 -19.463 1.00 88.62 98 ASP A C 1
ATOM 771 O O . ASP A 1 98 ? 17.832 9.381 -20.235 1.00 88.62 98 ASP A O 1
ATOM 775 N N . ALA A 1 99 ? 16.361 8.698 -18.696 1.00 88.75 99 ALA A N 1
ATOM 776 C CA . ALA A 1 99 ? 16.774 7.299 -18.686 1.00 88.75 99 ALA A CA 1
ATOM 777 C C . ALA A 1 99 ? 15.972 6.436 -19.692 1.00 88.75 99 ALA A C 1
ATOM 779 O O . ALA A 1 99 ? 14.863 6.826 -20.107 1.00 88.75 99 ALA A O 1
ATOM 780 N N . PRO A 1 100 ? 16.479 5.242 -20.059 1.00 86.75 100 PRO A N 1
ATOM 781 C CA . PRO A 1 100 ? 15.747 4.28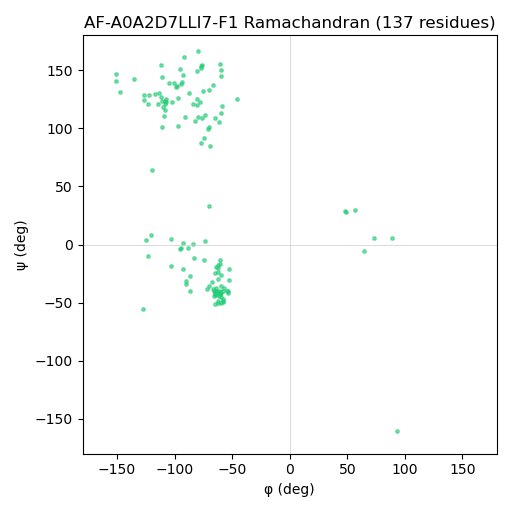5 -20.888 1.00 86.75 100 PRO A CA 1
ATOM 782 C C . PRO A 1 100 ? 14.428 3.829 -20.246 1.00 86.75 100 PRO A C 1
ATOM 784 O O . PRO A 1 100 ? 14.323 3.734 -19.017 1.00 86.75 100 PRO A O 1
ATOM 787 N N . LYS A 1 101 ? 13.414 3.489 -21.056 1.00 85.25 101 LYS A N 1
ATOM 788 C CA . LYS A 1 101 ? 12.092 3.021 -20.567 1.00 85.25 101 LYS A CA 1
ATOM 789 C C . LYS A 1 101 ? 12.210 1.847 -19.597 1.00 85.25 101 LYS A C 1
ATOM 791 O O . LYS A 1 101 ? 11.494 1.819 -18.594 1.00 85.25 101 LYS A O 1
ATOM 796 N N . ILE A 1 102 ? 13.122 0.911 -19.871 1.00 88.06 102 ILE A N 1
ATOM 797 C CA . ILE A 1 102 ? 13.342 -0.276 -19.037 1.00 88.06 102 ILE A CA 1
ATOM 798 C C . ILE A 1 102 ? 13.680 0.094 -17.589 1.00 88.06 102 ILE A C 1
ATOM 800 O O . ILE A 1 102 ? 13.155 -0.512 -16.653 1.00 88.06 102 ILE A O 1
ATOM 804 N N . GLU A 1 103 ? 14.451 1.162 -17.375 1.00 90.19 103 GLU A N 1
ATOM 805 C CA . GLU A 1 103 ? 14.824 1.595 -16.033 1.00 90.19 103 GLU A CA 1
ATOM 806 C C . GLU A 1 103 ? 13.598 2.047 -15.223 1.00 90.19 103 GLU A C 1
ATOM 808 O O . GLU A 1 103 ? 13.431 1.672 -14.058 1.00 90.19 103 GLU A O 1
ATOM 813 N N . TYR A 1 104 ? 12.688 2.802 -15.842 1.00 89.94 104 TYR A N 1
ATOM 814 C CA . TYR A 1 104 ? 11.437 3.220 -15.204 1.00 89.94 104 TYR A CA 1
ATOM 815 C C . TYR A 1 104 ? 10.516 2.040 -14.907 1.00 89.94 104 TYR A C 1
ATOM 817 O O . TYR A 1 104 ? 9.910 1.999 -13.830 1.00 89.94 104 TYR A O 1
ATOM 825 N N . THR A 1 105 ? 10.428 1.074 -15.825 1.00 91.06 105 THR A N 1
ATOM 826 C CA . THR A 1 105 ? 9.645 -0.154 -15.639 1.00 91.06 105 THR A CA 1
ATOM 827 C C . THR A 1 105 ? 10.144 -0.929 -14.420 1.00 91.06 105 THR A C 1
ATOM 829 O O . THR A 1 105 ? 9.362 -1.227 -13.513 1.00 91.06 105 THR A O 1
ATOM 832 N N . LEU A 1 106 ? 11.454 -1.176 -14.328 1.00 92.38 106 LEU A N 1
ATOM 833 C CA . LEU A 1 106 ? 12.055 -1.900 -13.204 1.00 92.38 106 LEU A CA 1
ATOM 834 C C . LEU A 1 106 ? 11.908 -1.140 -11.879 1.00 92.38 106 LEU A C 1
ATOM 836 O O . LEU A 1 106 ? 11.546 -1.735 -10.859 1.00 92.38 106 LEU A O 1
ATOM 840 N N . ARG A 1 107 ? 12.115 0.186 -11.881 1.00 94.62 107 ARG A N 1
ATOM 841 C CA . ARG A 1 107 ? 11.889 1.040 -10.699 1.00 94.62 107 ARG A CA 1
ATOM 842 C C . ARG A 1 107 ? 10.436 0.974 -10.228 1.00 94.62 107 ARG A C 1
ATOM 844 O O . ARG A 1 107 ? 10.194 0.851 -9.026 1.00 94.62 107 ARG A O 1
ATOM 851 N N . THR A 1 108 ? 9.485 0.993 -11.160 1.00 94.25 108 THR A N 1
ATOM 852 C CA . THR A 1 108 ? 8.048 0.863 -10.873 1.00 94.25 108 THR A CA 1
ATOM 853 C C . THR A 1 108 ? 7.731 -0.485 -10.239 1.00 94.25 108 THR A C 1
ATOM 855 O O . THR A 1 108 ? 7.124 -0.527 -9.168 1.00 94.25 108 THR A O 1
ATOM 858 N N . ILE A 1 109 ? 8.195 -1.582 -10.845 1.00 95.69 109 ILE A N 1
ATOM 859 C CA . ILE A 1 109 ? 7.987 -2.940 -10.323 1.00 95.69 109 ILE A CA 1
ATOM 860 C C . ILE A 1 109 ? 8.562 -3.060 -8.907 1.00 95.69 109 ILE A C 1
ATOM 862 O O . ILE A 1 109 ? 7.859 -3.487 -7.991 1.00 95.69 109 ILE A O 1
ATOM 866 N N . ASN A 1 110 ? 9.805 -2.618 -8.695 1.00 97.00 110 ASN A N 1
ATOM 867 C CA . ASN A 1 110 ? 10.447 -2.653 -7.381 1.00 97.00 110 ASN A CA 1
ATOM 868 C C . ASN A 1 110 ? 9.674 -1.820 -6.344 1.00 97.00 110 ASN A C 1
ATOM 870 O O . ASN A 1 110 ? 9.462 -2.267 -5.215 1.00 97.00 110 ASN A O 1
ATOM 874 N N . SER A 1 111 ? 9.204 -0.626 -6.723 1.00 97.56 111 SER A N 1
ATOM 875 C CA . SER A 1 111 ? 8.385 0.206 -5.837 1.00 97.56 111 SER A CA 1
ATOM 876 C C . SER A 1 111 ? 7.082 -0.492 -5.458 1.00 97.56 111 SER A C 1
ATOM 878 O O . SER A 1 111 ? 6.726 -0.505 -4.282 1.00 97.56 111 SER A O 1
ATOM 880 N N . ILE A 1 112 ? 6.393 -1.115 -6.419 1.00 97.56 112 ILE A N 1
ATOM 881 C CA . ILE A 1 112 ? 5.137 -1.829 -6.163 1.00 97.56 112 ILE A CA 1
ATOM 882 C C . ILE A 1 112 ? 5.380 -3.018 -5.233 1.00 97.56 112 ILE A C 1
ATOM 884 O O . ILE A 1 112 ? 4.617 -3.206 -4.285 1.00 97.56 112 ILE A O 1
ATOM 888 N N . ILE A 1 113 ? 6.450 -3.788 -5.450 1.00 96.94 113 ILE A N 1
ATOM 889 C CA . ILE A 1 113 ? 6.827 -4.903 -4.570 1.00 96.94 113 ILE A CA 1
ATOM 890 C C . ILE A 1 113 ? 7.048 -4.395 -3.141 1.00 96.94 113 ILE A C 1
ATOM 892 O O . ILE A 1 113 ? 6.450 -4.932 -2.210 1.00 96.94 113 ILE A O 1
ATOM 896 N N . LYS A 1 114 ? 7.831 -3.322 -2.961 1.00 97.88 114 LYS A N 1
ATOM 897 C CA . LYS A 1 114 ? 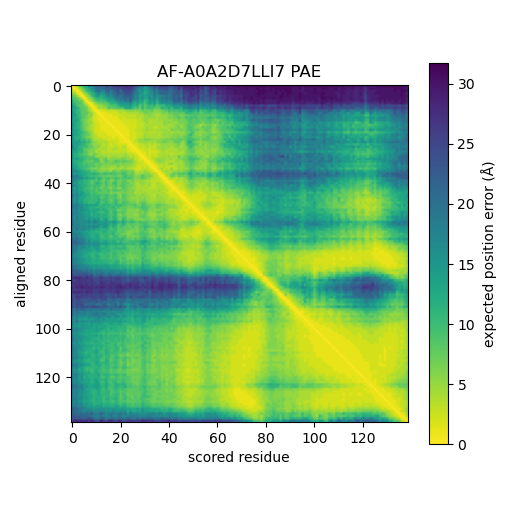8.064 -2.706 -1.642 1.00 97.88 114 LYS A CA 1
ATOM 898 C C . LYS A 1 114 ? 6.762 -2.255 -0.982 1.00 97.88 114 LYS A C 1
ATOM 900 O O . LYS A 1 114 ? 6.527 -2.579 0.181 1.00 97.88 114 LYS A O 1
ATOM 905 N N . SER A 1 115 ? 5.889 -1.573 -1.721 1.00 96.75 115 SER A N 1
ATOM 906 C CA . SER A 1 115 ?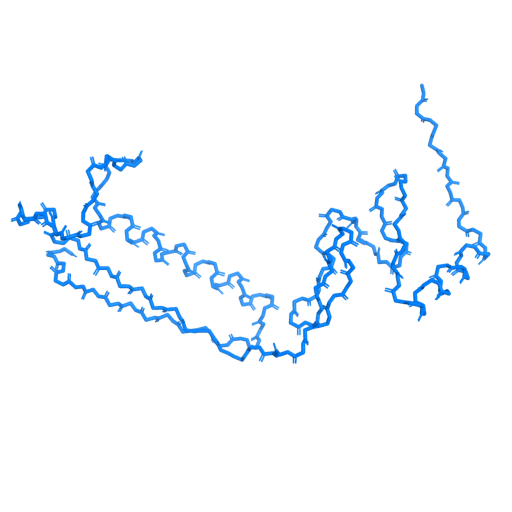 4.575 -1.158 -1.222 1.00 96.75 115 SER A CA 1
ATOM 907 C C . SER A 1 115 ? 3.704 -2.351 -0.822 1.00 96.75 115 SER A C 1
ATOM 909 O O . SER A 1 115 ? 3.038 -2.298 0.209 1.00 96.75 115 SER A O 1
ATOM 911 N N . CYS A 1 116 ? 3.729 -3.446 -1.586 1.00 96.75 116 CYS A N 1
ATOM 912 C CA . CYS A 1 116 ? 2.992 -4.666 -1.255 1.00 96.75 116 CYS A CA 1
ATOM 913 C C . CYS A 1 116 ? 3.540 -5.347 0.005 1.00 96.75 116 CYS A C 1
ATOM 915 O O . CYS A 1 116 ? 2.758 -5.844 0.817 1.00 96.75 116 CYS A O 1
ATOM 917 N N . THR A 1 117 ? 4.862 -5.352 0.191 1.00 95.81 117 THR A N 1
ATOM 918 C CA . THR A 1 117 ? 5.506 -5.869 1.406 1.00 95.81 117 THR A CA 1
ATOM 919 C C . THR A 1 117 ? 5.082 -5.064 2.631 1.00 95.81 117 THR A C 1
ATOM 921 O O . THR A 1 117 ? 4.595 -5.652 3.593 1.00 95.81 117 THR A O 1
ATOM 924 N N . LEU A 1 118 ? 5.146 -3.730 2.559 1.00 95.81 118 LEU A N 1
ATOM 925 C CA . LEU A 1 118 ? 4.663 -2.847 3.628 1.00 95.81 118 LEU A CA 1
ATOM 926 C C . LEU A 1 118 ? 3.165 -3.047 3.895 1.00 95.81 118 LEU A C 1
ATOM 928 O O . LEU A 1 118 ? 2.732 -3.141 5.040 1.00 95.81 118 LEU A O 1
ATOM 932 N N . ALA A 1 119 ? 2.350 -3.182 2.845 1.00 93.50 119 ALA A N 1
ATOM 933 C CA . ALA A 1 119 ? 0.918 -3.419 2.999 1.00 93.50 119 ALA A CA 1
ATOM 934 C C . ALA A 1 119 ? 0.623 -4.713 3.777 1.00 93.50 119 ALA A C 1
ATOM 936 O O . ALA A 1 119 ? -0.316 -4.744 4.575 1.00 93.50 119 ALA A O 1
ATOM 937 N N . LYS A 1 120 ? 1.430 -5.768 3.611 1.00 93.38 120 LYS A N 1
ATOM 938 C CA . LYS A 1 120 ? 1.258 -7.025 4.358 1.00 93.38 120 LYS A CA 1
ATOM 939 C C . LYS A 1 120 ? 1.487 -6.880 5.864 1.00 93.38 120 LYS A C 1
ATOM 941 O O . LYS A 1 120 ? 0.902 -7.657 6.619 1.00 93.38 120 LYS A O 1
ATOM 946 N N . GLU A 1 121 ? 2.249 -5.885 6.317 1.00 93.69 121 GLU A N 1
ATOM 947 C CA . GLU A 1 121 ? 2.418 -5.602 7.751 1.00 93.69 121 GLU A CA 1
ATOM 948 C C . GLU A 1 121 ? 1.089 -5.173 8.396 1.00 93.69 121 GLU A C 1
ATOM 950 O O . GLU A 1 121 ? 0.756 -5.598 9.507 1.00 93.69 121 GLU A O 1
ATOM 955 N N . TYR A 1 122 ? 0.282 -4.403 7.659 1.00 90.69 122 TYR A N 1
ATOM 956 C CA . TYR A 1 122 ? -1.023 -3.908 8.104 1.00 90.69 122 TYR A CA 1
ATOM 957 C C . TYR A 1 122 ? -2.186 -4.847 7.757 1.00 90.69 122 TYR A C 1
ATOM 959 O O . TYR A 1 122 ? -3.171 -4.918 8.497 1.00 90.69 122 TYR A O 1
ATOM 967 N N . PHE A 1 123 ? -2.091 -5.575 6.642 1.00 90.94 123 PHE A N 1
ATOM 968 C CA . PHE A 1 123 ? -3.147 -6.432 6.099 1.00 90.94 123 PHE A CA 1
ATOM 969 C C . PHE A 1 123 ? -2.693 -7.896 6.024 1.00 90.94 123 PHE A C 1
ATOM 971 O O . PHE A 1 123 ? -2.623 -8.487 4.950 1.00 90.94 123 PHE A O 1
ATOM 978 N N . LYS A 1 124 ? -2.425 -8.506 7.186 1.00 89.12 124 LYS A N 1
ATOM 979 C CA . LYS A 1 124 ? -1.856 -9.867 7.302 1.00 89.12 124 LYS A CA 1
ATOM 980 C C . LYS A 1 124 ? -2.617 -10.958 6.534 1.00 89.12 124 LYS A C 1
ATOM 982 O O . LYS A 1 124 ? -2.012 -11.917 6.073 1.00 89.12 124 LYS A O 1
ATOM 987 N N . ASN A 1 125 ? -3.933 -10.805 6.380 1.00 90.31 125 ASN A N 1
ATOM 988 C CA . ASN A 1 125 ? -4.793 -11.796 5.722 1.00 90.31 125 ASN A CA 1
ATOM 989 C C . ASN A 1 125 ? -5.025 -11.515 4.224 1.00 90.31 125 ASN A C 1
ATOM 991 O O . ASN A 1 125 ? -5.715 -12.290 3.564 1.00 90.31 125 ASN A O 1
ATOM 995 N N . LEU A 1 126 ? -4.493 -10.412 3.682 1.00 93.75 126 LEU A N 1
ATOM 996 C CA . LEU A 1 126 ? -4.694 -10.028 2.286 1.00 93.75 126 LEU A CA 1
ATOM 997 C C . LEU A 1 126 ? -3.752 -10.817 1.368 1.00 93.75 126 LEU A C 1
ATOM 999 O O . LEU A 1 126 ? -2.527 -10.707 1.453 1.00 93.75 126 LEU A O 1
ATOM 1003 N N . LYS A 1 127 ? -4.324 -11.578 0.432 1.00 96.38 127 LYS A N 1
ATOM 1004 C CA . LYS A 1 127 ? -3.557 -12.279 -0.605 1.00 96.38 127 LYS A CA 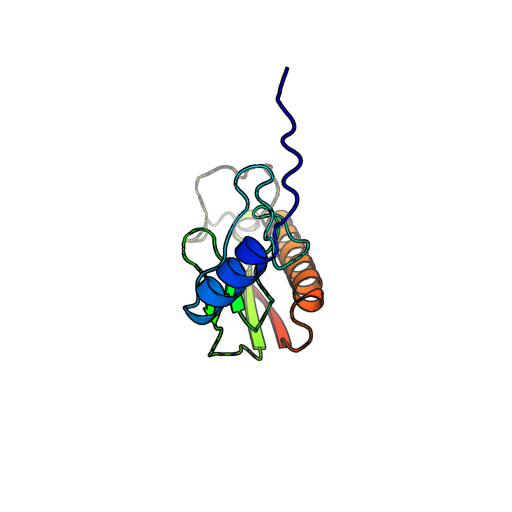1
ATOM 1005 C C . LYS A 1 127 ? -3.228 -11.322 -1.748 1.00 96.38 127 LYS A C 1
ATOM 1007 O O . LYS A 1 127 ? -4.106 -10.987 -2.536 1.00 96.38 127 LYS A O 1
ATOM 1012 N N . ILE A 1 128 ? -1.973 -10.897 -1.854 1.00 97.19 128 ILE A N 1
ATOM 1013 C CA . ILE A 1 128 ? -1.511 -10.042 -2.955 1.00 97.19 128 ILE A CA 1
ATOM 1014 C C . ILE A 1 128 ? -0.851 -10.909 -4.030 1.00 97.19 128 ILE A C 1
ATOM 1016 O O . ILE A 1 128 ? 0.071 -11.666 -3.724 1.00 97.19 128 ILE A O 1
ATOM 1020 N N . ARG A 1 129 ? -1.317 -10.788 -5.275 1.00 97.38 129 ARG A N 1
ATOM 1021 C CA . ARG A 1 129 ? -0.735 -11.411 -6.470 1.00 97.38 129 ARG A CA 1
ATOM 1022 C C . ARG A 1 129 ? -0.267 -10.311 -7.414 1.00 97.38 129 ARG A C 1
ATOM 1024 O O . ARG A 1 129 ? -1.044 -9.417 -7.723 1.00 97.38 129 ARG A O 1
ATOM 1031 N N . ILE A 1 130 ? 0.970 -10.395 -7.888 1.00 97.38 130 ILE A N 1
ATOM 1032 C CA . ILE A 1 130 ? 1.493 -9.502 -8.925 1.00 97.38 130 ILE A CA 1
ATOM 1033 C C . ILE A 1 130 ? 1.705 -10.346 -10.179 1.00 97.38 130 ILE A C 1
ATOM 1035 O O . ILE A 1 130 ? 2.335 -11.398 -10.110 1.00 97.38 130 ILE A O 1
ATOM 1039 N N . ILE A 1 131 ? 1.135 -9.907 -11.296 1.00 97.06 131 ILE A N 1
ATOM 1040 C CA . ILE A 1 131 ? 1.314 -10.508 -12.616 1.00 97.06 131 ILE A CA 1
ATOM 1041 C C . ILE A 1 131 ? 2.043 -9.474 -13.457 1.00 97.06 131 ILE A C 1
ATOM 1043 O O . ILE A 1 131 ? 1.551 -8.359 -13.617 1.00 97.06 131 ILE A O 1
ATOM 1047 N N . ILE A 1 132 ? 3.214 -9.838 -13.962 1.00 94.44 132 ILE A N 1
ATOM 1048 C CA . ILE A 1 132 ? 4.018 -8.978 -14.823 1.00 94.44 132 ILE A CA 1
ATOM 1049 C C . ILE A 1 132 ? 3.998 -9.609 -16.207 1.00 94.44 132 ILE A C 1
ATOM 1051 O O . ILE A 1 132 ? 4.321 -10.787 -16.347 1.00 94.44 132 ILE A O 1
ATOM 1055 N N . THR A 1 133 ? 3.571 -8.843 -17.203 1.00 93.12 133 THR A N 1
ATOM 1056 C CA . THR A 1 133 ? 3.623 -9.251 -18.607 1.00 93.12 133 THR A CA 1
ATOM 1057 C C . THR A 1 133 ? 4.426 -8.226 -19.372 1.00 93.12 133 THR A C 1
ATOM 1059 O O . THR A 1 133 ? 4.109 -7.039 -19.304 1.00 93.12 133 THR A O 1
ATOM 1062 N N . ASP A 1 134 ? 5.408 -8.689 -20.120 1.00 89.00 134 ASP A N 1
ATOM 1063 C CA . ASP A 1 134 ? 6.147 -7.846 -21.036 1.00 89.00 134 ASP A CA 1
ATOM 1064 C C . ASP A 1 134 ? 5.640 -8.049 -22.465 1.00 89.00 134 ASP A C 1
ATOM 1066 O O . ASP A 1 134 ? 5.301 -9.170 -22.853 1.00 89.00 134 ASP A O 1
ATOM 1070 N N . ASP A 1 135 ? 5.527 -6.955 -23.207 1.00 85.12 135 ASP A N 1
ATOM 1071 C CA . ASP A 1 135 ? 5.136 -6.953 -24.606 1.00 85.12 135 ASP A CA 1
ATOM 1072 C C . ASP A 1 135 ? 6.331 -6.557 -25.470 1.00 85.12 135 ASP A C 1
ATOM 1074 O O . ASP A 1 135 ? 6.658 -5.375 -25.594 1.00 85.12 135 ASP A O 1
ATOM 1078 N N . ASN A 1 136 ? 6.955 -7.576 -26.064 1.00 78.25 136 ASN A N 1
ATOM 1079 C CA . ASN A 1 136 ? 7.951 -7.465 -27.124 1.00 78.25 136 ASN A CA 1
ATOM 1080 C C . ASN A 1 136 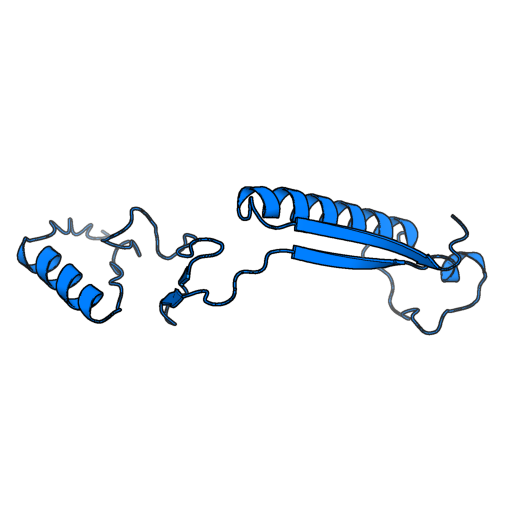? 9.174 -6.598 -26.782 1.00 78.25 136 ASN A C 1
ATOM 1082 O O . ASN A 1 136 ? 9.737 -5.989 -27.684 1.00 78.25 136 ASN A O 1
ATOM 1086 N N . SER A 1 137 ? 9.586 -6.499 -25.515 1.00 76.12 137 SER A N 1
ATOM 1087 C CA . SER A 1 137 ? 10.809 -5.775 -25.158 1.00 76.12 137 SER A CA 1
ATOM 1088 C C . SER A 1 137 ? 12.051 -6.487 -25.706 1.00 76.12 137 SER A C 1
ATOM 1090 O O . SER A 1 137 ? 12.159 -7.710 -25.655 1.00 76.12 137 SER A O 1
ATOM 1092 N N . ASN A 1 138 ? 12.989 -5.704 -26.245 1.00 70.44 138 ASN A N 1
ATOM 1093 C CA . ASN A 1 138 ? 14.238 -6.207 -26.830 1.00 70.44 138 ASN A CA 1
ATOM 1094 C C . ASN A 1 138 ? 15.381 -6.336 -25.800 1.00 70.44 138 ASN A C 1
ATOM 1096 O O . ASN A 1 138 ? 16.472 -6.777 -26.159 1.00 70.44 138 ASN A O 1
ATOM 1100 N N . GLU A 1 139 ? 15.138 -5.924 -24.552 1.00 56.53 139 GLU A N 1
ATOM 1101 C CA . GLU A 1 139 ? 16.071 -5.920 -23.416 1.00 56.53 139 GLU A CA 1
ATOM 1102 C C . GLU A 1 139 ? 15.410 -6.495 -22.162 1.00 56.53 139 GLU A C 1
ATOM 1104 O O . GLU A 1 139 ? 14.206 -6.200 -21.951 1.00 56.53 139 GLU A O 1
#

Mean predicted aligned error: 10.61 Å

Sequence (139 aa):
MKNKTSNKKNFLSKLFIKIIRKFGYEVIDQSNLSLPSSNLSANDNLSKSGFKSITVPLGATKITNKINSLTIIIRSYTFGESNGNQVMLDQNKKRIFDAPKIEYTLRTINSIIKSCTLAKEYFKNLKIRIIITDDNSNE

Foldseek 3Di:
DPPPPPPPCDPVNVVVQVVCVVVQDFDADPVQCQGPVDRDHLPDQPAQFQAWHQHPPVGIDGDPDGAQEDEAEAEEEQCCVVPVDNDPPDDPDQDPVNDGRVVVSVVVVVVVVVVVVVVCVRVVRYHYHYHYHYDPHPD

Radius of gyration: 24.7 Å; Cα contacts (8 Å, |Δi|>4): 129; chains: 1; bounding box: 41×46×71 Å

pLDDT: mean 81.23, std 12.81, range [39.34, 97.88]

Secondary structure (DSSP, 8-state):
----------HHHHHHHHHHHHTT----BTTTTB-TTSS-BTTS---BTTTEEEETTTEEEE--S---EEEEEEEE--TTTTSS---TT--SSPPTT---HHHHHHHHHHHHHHHHHHHHHH-TT-EEEEEEEE-S---